Protein AF-A0A4Q0M7M6-F1 (afdb_monomer_lite)

Foldseek 3Di:
DPPPVVVVDDPVNVCVVVVVLVVLLVVLLVVLVPFAFPDPVVSVVLVVQCVVPSRVSSVCCVVPVVVRTDDPPD

Radius of gyration: 16.76 Å; chains: 1; bounding box: 31×31×48 Å

Organism: NCBI:txid699437

Structure (mmCIF, N/CA/C/O backbone):
data_AF-A0A4Q0M7M6-F1
#
_entry.id   AF-A0A4Q0M7M6-F1
#
loop_
_atom_site.group_PDB
_atom_site.id
_atom_site.type_symbol
_atom_site.label_atom_id
_atom_site.label_alt_id
_atom_s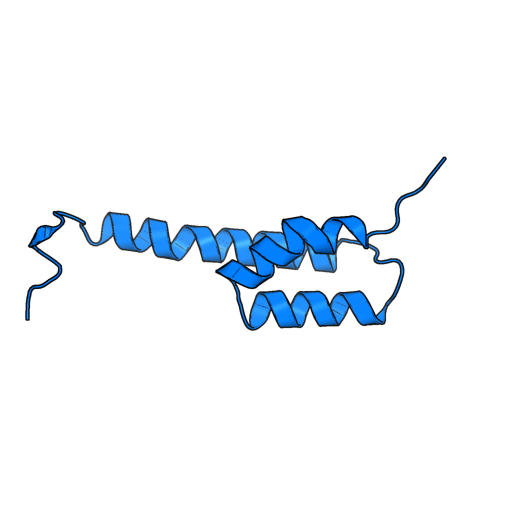ite.label_comp_id
_atom_site.label_asym_id
_atom_site.label_entity_id
_atom_site.label_seq_id
_atom_site.pdbx_PDB_ins_code
_atom_site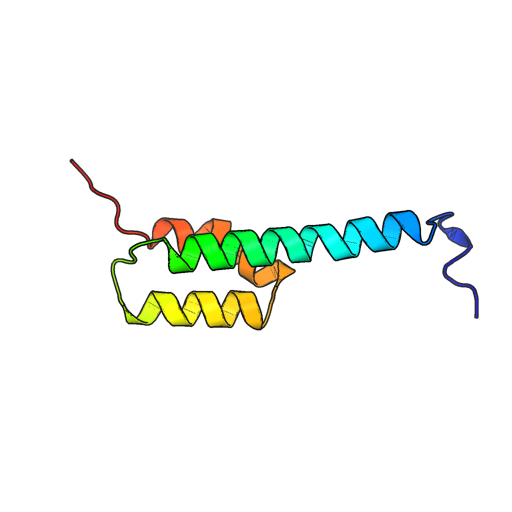.Cartn_x
_atom_site.Cartn_y
_atom_site.Cartn_z
_atom_site.occupancy
_atom_site.B_iso_or_equiv
_atom_site.auth_seq_id
_atom_site.auth_comp_id
_atom_site.auth_asym_id
_atom_site.auth_atom_id
_atom_site.pdbx_PDB_model_num
ATOM 1 N N . MET A 1 1 ? 8.871 -16.605 -29.908 1.00 50.25 1 MET A N 1
ATOM 2 C CA . MET A 1 1 ? 9.372 -15.630 -28.914 1.00 50.25 1 MET A CA 1
ATOM 3 C C . MET A 1 1 ? 9.398 -14.274 -29.602 1.00 50.25 1 MET A C 1
ATOM 5 O O . MET A 1 1 ? 10.311 -14.104 -30.385 1.00 50.25 1 MET A O 1
ATOM 9 N N . ASN A 1 2 ? 8.343 -13.445 -29.470 1.00 55.38 2 ASN A N 1
ATOM 10 C CA . ASN A 1 2 ? 8.269 -12.003 -29.835 1.00 55.38 2 ASN A CA 1
ATOM 11 C C . ASN A 1 2 ? 6.817 -11.453 -29.801 1.00 55.38 2 ASN A C 1
ATOM 13 O O . ASN A 1 2 ? 6.438 -10.608 -30.605 1.00 55.38 2 ASN A O 1
ATOM 17 N N . THR A 1 3 ? 5.970 -11.897 -28.867 1.00 58.91 3 THR A N 1
ATOM 18 C CA . THR A 1 3 ? 4.596 -11.364 -28.722 1.00 58.91 3 THR A CA 1
ATOM 19 C C . THR A 1 3 ? 4.550 -9.919 -28.200 1.00 58.91 3 THR A C 1
ATOM 21 O O . THR A 1 3 ? 3.509 -9.280 -28.280 1.00 58.91 3 THR A O 1
ATOM 2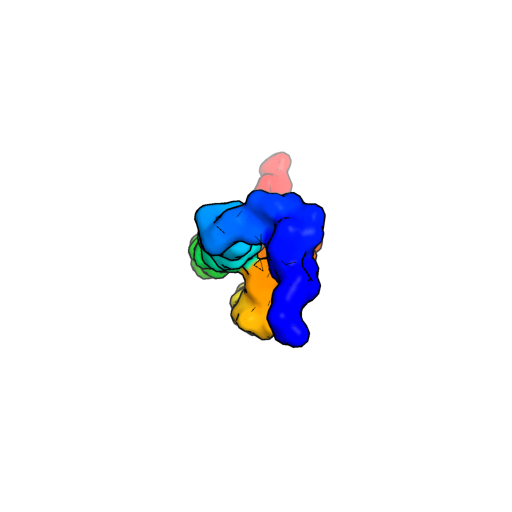4 N N . LEU A 1 4 ? 5.675 -9.380 -27.716 1.00 61.06 4 LEU A N 1
ATOM 25 C CA . LEU A 1 4 ? 5.792 -8.016 -27.185 1.00 61.06 4 LEU A CA 1
ATOM 26 C C . LEU A 1 4 ? 6.033 -6.942 -28.268 1.00 61.06 4 LEU A C 1
ATOM 28 O O . LEU A 1 4 ? 5.762 -5.773 -28.026 1.00 61.06 4 LEU A O 1
ATOM 32 N N . LEU A 1 5 ? 6.486 -7.316 -29.474 1.00 64.12 5 LEU A N 1
ATOM 33 C CA . LEU A 1 5 ? 6.809 -6.357 -30.548 1.00 64.12 5 LEU A CA 1
ATOM 34 C C . LEU A 1 5 ? 5.577 -5.778 -31.272 1.00 64.12 5 LEU A C 1
ATOM 36 O O . LEU A 1 5 ? 5.683 -4.729 -31.897 1.00 64.12 5 LEU A O 1
ATOM 40 N N . PHE A 1 6 ? 4.411 -6.429 -31.186 1.00 63.69 6 PHE A N 1
ATOM 41 C CA . PHE A 1 6 ? 3.179 -6.009 -31.875 1.00 63.69 6 PHE A CA 1
ATOM 42 C C . PHE A 1 6 ? 2.526 -4.757 -31.258 1.00 63.69 6 PHE A C 1
ATOM 44 O O . PHE A 1 6 ? 1.898 -3.986 -31.977 1.00 63.69 6 PHE A O 1
ATOM 51 N N . LEU A 1 7 ? 2.692 -4.525 -29.950 1.00 67.88 7 LEU A N 1
ATOM 52 C CA . LEU A 1 7 ? 2.048 -3.408 -29.247 1.00 67.88 7 LEU A CA 1
ATOM 53 C C . LEU A 1 7 ? 2.854 -2.100 -29.281 1.00 67.88 7 LEU A C 1
ATOM 55 O O . LEU A 1 7 ? 2.354 -1.089 -28.804 1.00 67.88 7 LEU A O 1
ATOM 59 N N . ASN A 1 8 ? 4.088 -2.105 -29.804 1.00 65.06 8 ASN A N 1
ATOM 60 C CA . ASN A 1 8 ? 5.035 -0.980 -29.697 1.00 65.06 8 ASN A CA 1
ATOM 61 C C . ASN A 1 8 ? 5.286 -0.504 -28.243 1.00 65.06 8 ASN A C 1
ATOM 63 O O . ASN A 1 8 ? 5.870 0.546 -28.033 1.00 65.06 8 ASN A O 1
ATOM 67 N N . ILE A 1 9 ? 4.866 -1.282 -27.241 1.00 71.62 9 ILE A N 1
ATOM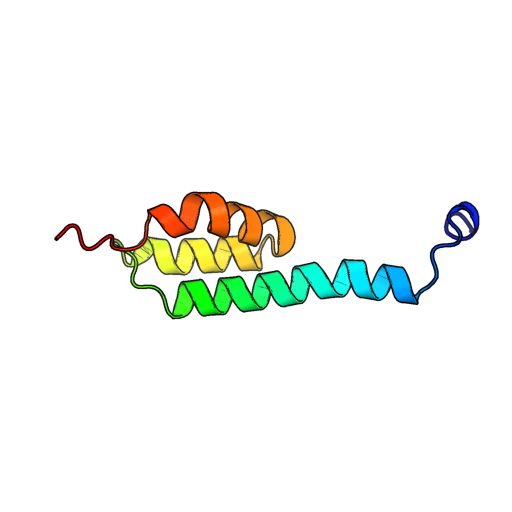 68 C CA . ILE A 1 9 ? 5.043 -0.969 -25.822 1.00 71.62 9 ILE A CA 1
ATOM 69 C C . ILE A 1 9 ? 6.507 -1.230 -25.471 1.00 71.62 9 ILE A C 1
ATOM 71 O O . ILE A 1 9 ? 6.965 -2.378 -25.461 1.00 71.62 9 ILE A O 1
ATOM 75 N N . GLY A 1 10 ? 7.249 -0.158 -25.215 1.00 76.62 10 GLY A N 1
ATOM 76 C CA . GLY A 1 10 ? 8.623 -0.211 -24.738 1.00 76.62 10 GLY A CA 1
ATOM 77 C C . GLY A 1 10 ? 8.728 -0.693 -23.287 1.00 76.62 10 GLY A C 1
ATOM 78 O O . GLY A 1 10 ? 7.756 -0.778 -22.532 1.00 76.62 10 GLY A O 1
ATOM 79 N N . ALA A 1 11 ? 9.956 -1.003 -22.858 1.00 75.12 11 ALA A N 1
ATOM 80 C CA . ALA A 1 11 ? 10.244 -1.342 -21.459 1.00 75.12 11 ALA A CA 1
ATOM 81 C C . ALA A 1 11 ? 9.810 -0.223 -20.486 1.00 75.12 11 ALA A C 1
ATOM 83 O O . ALA A 1 11 ? 9.467 -0.490 -19.335 1.00 75.12 11 ALA A O 1
ATOM 84 N N . SER A 1 12 ? 9.786 1.021 -20.967 1.00 78.06 12 SER A N 1
ATOM 85 C CA . SER A 1 12 ? 9.375 2.226 -20.248 1.00 78.06 12 SER A CA 1
ATOM 86 C C . SER A 1 12 ? 7.915 2.167 -19.789 1.00 78.06 12 SER A C 1
ATOM 88 O O . SER A 1 12 ? 7.611 2.468 -18.636 1.00 78.06 12 SER A O 1
ATOM 90 N N . GLU A 1 13 ? 7.000 1.743 -20.658 1.00 81.62 13 GLU A N 1
ATOM 91 C CA . GLU A 1 13 ? 5.573 1.651 -20.343 1.00 81.62 13 GLU A CA 1
ATOM 92 C C . GLU A 1 13 ? 5.277 0.498 -19.376 1.00 81.62 13 GLU A C 1
ATOM 94 O O . GLU A 1 13 ? 4.466 0.652 -18.460 1.00 81.62 13 GLU A O 1
ATOM 99 N N . LEU A 1 14 ? 5.984 -0.630 -19.512 1.00 80.38 14 LEU A N 1
ATOM 100 C CA . LEU A 1 14 ? 5.895 -1.744 -18.559 1.00 80.38 14 LEU A CA 1
ATOM 101 C C . LEU A 1 14 ? 6.348 -1.331 -17.155 1.00 80.38 14 LEU A C 1
ATOM 103 O O . LEU A 1 14 ? 5.724 -1.727 -16.169 1.00 80.38 14 LEU A O 1
ATOM 107 N N . LEU A 1 15 ? 7.387 -0.497 -17.054 1.00 81.25 15 LEU A N 1
ATOM 108 C CA . LEU A 1 15 ? 7.826 0.051 -15.772 1.00 81.25 15 LEU A CA 1
ATOM 109 C C . LEU A 1 15 ? 6.750 0.928 -15.132 1.00 81.25 15 LEU A C 1
ATOM 111 O O . LEU A 1 15 ? 6.516 0.806 -13.934 1.00 81.25 15 LEU A O 1
ATOM 115 N N . ILE A 1 16 ? 6.052 1.763 -15.904 1.00 81.75 16 ILE A N 1
ATOM 116 C CA . ILE A 1 16 ? 4.980 2.621 -15.375 1.00 81.75 16 ILE A CA 1
ATOM 117 C C . ILE A 1 16 ? 3.810 1.773 -14.858 1.00 81.75 16 ILE A C 1
ATOM 119 O O . ILE A 1 16 ? 3.326 2.000 -13.746 1.00 81.75 16 ILE A O 1
ATOM 123 N N . VAL A 1 17 ? 3.393 0.762 -15.626 1.00 82.94 17 VAL A N 1
ATOM 12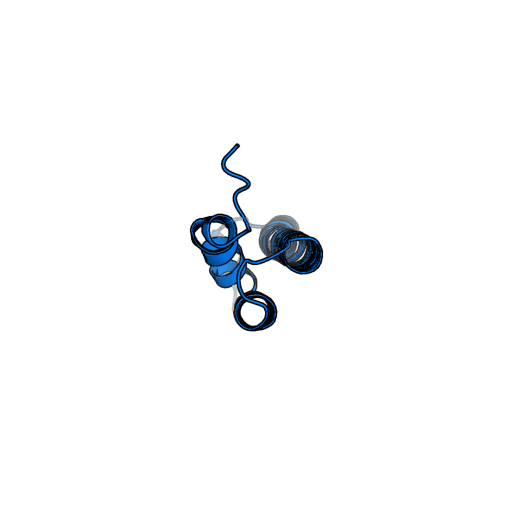4 C CA . VAL A 1 17 ? 2.300 -0.149 -15.245 1.00 82.94 17 VAL A CA 1
ATOM 125 C C . VAL A 1 17 ? 2.658 -0.982 -14.010 1.00 82.94 17 VAL A C 1
ATOM 127 O O . VAL A 1 17 ? 1.776 -1.277 -13.208 1.00 82.94 17 VAL A O 1
ATOM 130 N N . ALA A 1 18 ? 3.933 -1.324 -13.812 1.00 80.88 18 ALA A N 1
ATOM 131 C CA . ALA A 1 18 ? 4.398 -2.037 -12.623 1.00 80.88 18 ALA A CA 1
ATOM 132 C C . ALA A 1 18 ? 4.630 -1.120 -11.406 1.00 80.88 18 ALA A C 1
ATOM 134 O O . ALA A 1 18 ? 4.430 -1.542 -10.266 1.00 80.88 18 ALA A O 1
ATOM 135 N N . LEU A 1 19 ? 5.033 0.134 -11.617 1.00 84.88 19 LEU A N 1
ATOM 136 C CA . LEU A 1 19 ? 5.380 1.060 -10.537 1.00 84.88 19 LEU A CA 1
ATOM 137 C C . LEU A 1 19 ? 4.144 1.696 -9.891 1.00 84.88 19 LEU A C 1
ATOM 139 O O . LEU A 1 19 ? 4.093 1.865 -8.673 1.00 84.88 19 LEU A O 1
ATOM 143 N N . LEU A 1 20 ? 3.124 2.007 -10.689 1.00 85.19 20 LEU A N 1
ATOM 144 C CA . LEU A 1 20 ? 1.869 2.589 -10.218 1.00 85.19 20 LEU A CA 1
ATOM 145 C C . LEU A 1 20 ? 1.152 1.748 -9.136 1.00 85.19 20 LEU A C 1
ATOM 147 O O . LEU A 1 20 ? 0.835 2.309 -8.084 1.00 85.19 20 LEU A O 1
ATOM 151 N N . PRO A 1 21 ? 0.935 0.425 -9.300 1.00 83.38 21 PRO A N 1
ATOM 152 C CA . PRO A 1 21 ? 0.327 -0.404 -8.258 1.00 83.38 21 PRO A CA 1
ATOM 153 C C . PRO A 1 21 ? 1.205 -0.511 -7.008 1.00 83.38 21 PRO A C 1
ATOM 155 O O . PRO A 1 21 ? 0.677 -0.617 -5.904 1.00 83.38 21 PRO A O 1
ATOM 158 N N . LEU A 1 22 ? 2.530 -0.440 -7.158 1.00 86.44 22 LEU A N 1
ATOM 159 C CA . LEU A 1 22 ? 3.476 -0.497 -6.044 1.00 86.44 22 LEU A CA 1
ATOM 160 C C . LEU A 1 22 ? 3.376 0.767 -5.177 1.00 86.44 22 LEU A C 1
ATOM 162 O O . LEU A 1 22 ? 3.238 0.678 -3.957 1.00 86.44 22 LEU A O 1
ATOM 166 N N . ILE A 1 23 ? 3.351 1.947 -5.803 1.00 89.19 23 ILE A N 1
ATOM 167 C CA . ILE A 1 23 ? 3.145 3.223 -5.101 1.00 89.19 23 ILE A CA 1
ATOM 168 C C . ILE A 1 23 ? 1.785 3.225 -4.387 1.00 89.19 23 ILE A C 1
ATOM 170 O O . ILE A 1 23 ? 1.692 3.619 -3.222 1.00 89.19 23 ILE A O 1
ATOM 174 N N . LEU A 1 24 ? 0.738 2.746 -5.062 1.00 87.62 24 LEU A N 1
ATOM 175 C CA . LEU A 1 24 ? -0.624 2.697 -4.525 1.00 87.62 24 LEU A CA 1
ATOM 176 C C . LEU A 1 24 ? -0.729 1.735 -3.329 1.00 87.62 24 LEU A C 1
ATOM 178 O O . LEU A 1 24 ? -1.363 2.064 -2.322 1.00 87.62 24 LEU A O 1
ATOM 182 N N . MET A 1 25 ? -0.045 0.591 -3.396 1.00 87.62 25 MET A N 1
ATOM 183 C CA . MET A 1 25 ? 0.077 -0.358 -2.291 1.00 87.62 25 MET A CA 1
ATOM 184 C C . MET A 1 25 ? 0.731 0.294 -1.068 1.00 87.62 25 MET A C 1
ATOM 186 O O . MET A 1 25 ? 0.149 0.242 0.015 1.00 87.62 25 MET A O 1
ATOM 190 N N . ILE A 1 26 ? 1.898 0.934 -1.230 1.00 90.38 26 ILE A N 1
ATOM 191 C CA . ILE A 1 26 ? 2.602 1.601 -0.120 1.00 90.38 26 ILE A CA 1
ATOM 192 C C . ILE A 1 26 ? 1.719 2.693 0.486 1.00 90.38 26 ILE A C 1
ATOM 194 O O . ILE A 1 26 ? 1.575 2.760 1.707 1.00 90.38 26 ILE A O 1
ATOM 198 N N . PHE A 1 27 ? 1.084 3.512 -0.355 1.00 90.94 27 PHE A N 1
ATOM 199 C CA . PHE A 1 27 ? 0.166 4.553 0.096 1.00 90.94 27 PHE A CA 1
ATOM 200 C C . PHE A 1 27 ? -0.980 3.980 0.942 1.00 90.94 27 PHE A C 1
ATOM 202 O O . PHE A 1 27 ? -1.247 4.480 2.035 1.00 90.94 27 PHE A O 1
ATOM 209 N N . CYS A 1 28 ? -1.623 2.901 0.483 1.00 87.56 28 CYS A N 1
ATOM 210 C CA . CYS A 1 28 ? -2.699 2.251 1.234 1.00 87.56 28 CYS A CA 1
ATOM 211 C C . CYS A 1 28 ? -2.202 1.626 2.538 1.00 87.56 28 CYS A C 1
ATOM 213 O O . CYS A 1 28 ? -2.894 1.709 3.548 1.00 87.56 28 CYS A O 1
ATOM 215 N N . LEU A 1 29 ? -1.001 1.046 2.548 1.00 88.12 29 LEU A N 1
ATOM 216 C CA . LEU A 1 29 ? -0.405 0.480 3.756 1.00 88.12 29 LEU A CA 1
ATOM 217 C C . LEU A 1 29 ? -0.167 1.565 4.816 1.00 88.12 29 LEU A C 1
ATOM 219 O O . LEU A 1 29 ? -0.541 1.395 5.976 1.00 88.12 29 LEU A O 1
ATOM 223 N N . VAL A 1 30 ? 0.397 2.706 4.409 1.00 91.25 30 VAL A N 1
ATOM 224 C CA . VAL A 1 30 ? 0.599 3.866 5.289 1.00 91.25 30 VAL A CA 1
ATOM 225 C C . VAL A 1 30 ? -0.742 4.404 5.789 1.00 91.25 30 VAL A C 1
ATOM 227 O O . VAL A 1 30 ? -0.884 4.683 6.979 1.00 91.25 30 VAL A O 1
ATOM 230 N N . ASP A 1 31 ? -1.741 4.509 4.913 1.00 89.44 31 ASP A N 1
ATOM 231 C CA . ASP A 1 31 ? -3.083 4.959 5.281 1.00 89.44 31 ASP A CA 1
ATOM 232 C C . ASP A 1 31 ? -3.757 4.005 6.285 1.00 89.44 31 ASP A C 1
ATOM 234 O O . ASP A 1 31 ? -4.331 4.481 7.264 1.00 89.44 31 ASP A O 1
ATOM 238 N N . VAL A 1 32 ? -3.628 2.680 6.128 1.00 88.81 32 VAL A N 1
ATOM 239 C CA . VAL A 1 32 ? -4.101 1.686 7.114 1.00 88.81 32 VAL A CA 1
ATOM 240 C C . VAL A 1 32 ? -3.375 1.851 8.445 1.00 88.81 32 VAL A C 1
ATOM 242 O O . VAL A 1 32 ? -4.005 1.906 9.500 1.00 88.81 32 VAL A O 1
ATOM 245 N N . LEU A 1 33 ? -2.046 1.947 8.429 1.00 86.44 33 LEU A N 1
ATOM 246 C CA . LEU A 1 33 ? -1.259 2.069 9.657 1.00 86.44 33 LEU A CA 1
ATOM 247 C C . LEU A 1 33 ? -1.572 3.361 10.415 1.00 86.44 33 LEU A C 1
ATOM 249 O O . LEU A 1 33 ? -1.630 3.338 11.646 1.00 86.44 33 LEU A O 1
ATOM 253 N N . ARG A 1 34 ? -1.833 4.455 9.697 1.00 86.62 34 ARG A N 1
ATOM 254 C CA . ARG A 1 34 ? -2.184 5.753 10.283 1.00 86.62 34 ARG A CA 1
ATOM 255 C C . ARG A 1 34 ? -3.654 5.864 10.690 1.00 86.62 34 ARG A C 1
ATOM 257 O O . ARG A 1 34 ? -3.977 6.690 11.532 1.00 86.62 34 ARG A O 1
ATOM 264 N N . SER A 1 35 ? -4.540 5.062 10.107 1.00 85.44 35 SER A N 1
ATOM 265 C CA . SER A 1 35 ? -5.968 5.121 10.415 1.00 85.44 35 SER A CA 1
ATOM 266 C C . SER A 1 35 ? -6.304 4.412 11.724 1.00 85.44 35 SER A C 1
ATOM 268 O O . SER A 1 35 ? -5.812 3.312 12.012 1.00 85.44 35 SER A O 1
ATOM 270 N N . ASP A 1 36 ? -7.208 5.029 12.480 1.00 78.62 36 ASP A N 1
ATOM 271 C CA . ASP A 1 36 ? -7.901 4.394 13.592 1.00 78.62 36 ASP A CA 1
ATOM 272 C C . ASP A 1 36 ? -9.167 3.710 13.073 1.00 78.62 36 ASP A C 1
ATOM 274 O O . ASP A 1 36 ? -10.106 4.333 12.561 1.00 78.62 36 ASP A O 1
ATOM 278 N N . PHE A 1 37 ? -9.159 2.384 13.165 1.00 82.00 37 PHE A N 1
ATOM 279 C CA . PHE A 1 37 ? -10.307 1.549 12.846 1.00 82.00 37 PHE A CA 1
ATOM 280 C C . PHE A 1 37 ? -11.142 1.345 14.100 1.00 82.00 37 PHE A C 1
ATOM 282 O O . PHE A 1 37 ? -10.607 1.257 15.205 1.00 82.00 37 PHE A O 1
ATOM 289 N N . LYS A 1 38 ? -12.460 1.233 13.916 1.00 76.44 38 LYS A N 1
ATOM 290 C CA . LYS A 1 38 ? -13.396 0.991 15.021 1.00 76.44 38 LYS A CA 1
ATOM 291 C C . LYS A 1 38 ? -13.087 -0.313 15.765 1.00 76.44 38 LYS A C 1
ATOM 293 O O . LYS A 1 38 ? -13.306 -0.397 16.966 1.00 76.44 38 LYS A O 1
ATOM 298 N N . ASP A 1 39 ? -12.571 -1.305 15.044 1.00 80.38 39 ASP A N 1
ATOM 299 C CA . ASP A 1 39 ? -12.178 -2.600 15.580 1.00 80.38 39 ASP A CA 1
ATOM 300 C C . ASP A 1 39 ? -10.684 -2.851 15.334 1.00 80.38 39 ASP A C 1
ATOM 302 O O . ASP A 1 39 ? -10.175 -2.685 14.220 1.00 80.38 39 ASP A O 1
ATOM 306 N N . ARG A 1 40 ? -9.971 -3.264 16.386 1.00 81.31 40 ARG A N 1
ATOM 307 C CA . ARG A 1 40 ? -8.519 -3.481 16.345 1.00 81.31 40 ARG A CA 1
ATOM 308 C C . ARG A 1 40 ? -8.123 -4.680 15.476 1.00 81.31 40 ARG A C 1
ATOM 310 O O . ARG A 1 40 ? -7.012 -4.694 14.952 1.00 81.31 40 ARG A O 1
ATOM 317 N N . SER A 1 41 ? -9.023 -5.645 15.291 1.00 85.44 41 SER A N 1
ATOM 318 C CA . SER A 1 41 ? -8.820 -6.861 14.490 1.00 85.44 41 SER A CA 1
ATOM 319 C C . SER A 1 41 ? -8.942 -6.592 12.989 1.00 85.44 41 SER A C 1
ATOM 321 O O . SER A 1 41 ? -8.350 -7.297 12.175 1.00 85.44 41 SER A O 1
ATOM 323 N N . ILE A 1 42 ? -9.661 -5.533 12.607 1.00 86.31 42 ILE A N 1
ATOM 324 C CA . ILE A 1 42 ? -9.855 -5.141 11.204 1.00 86.31 42 ILE A CA 1
ATOM 325 C C . ILE A 1 42 ? -8.577 -4.535 10.600 1.00 86.31 42 ILE A C 1
ATOM 327 O O . ILE A 1 42 ? -8.293 -4.721 9.417 1.00 86.31 42 ILE A O 1
ATOM 331 N N . LYS A 1 43 ? -7.764 -3.847 11.410 1.00 86.38 43 LYS A N 1
ATOM 332 C CA . LYS A 1 43 ? -6.507 -3.224 10.967 1.00 86.38 43 LYS A CA 1
ATOM 333 C C . LYS A 1 43 ? -5.509 -4.231 10.358 1.00 86.38 43 LYS A C 1
ATOM 335 O O . LYS A 1 43 ? -5.096 -4.014 9.218 1.00 86.38 43 LYS A O 1
ATOM 340 N N . PRO A 1 44 ? -5.138 -5.340 11.033 1.00 90.00 44 PRO A N 1
ATOM 341 C CA . PRO A 1 44 ? -4.248 -6.340 10.444 1.00 90.00 44 PRO A CA 1
ATOM 342 C C . PRO A 1 44 ? -4.885 -7.102 9.273 1.00 90.00 44 PRO A C 1
ATOM 344 O O . PRO A 1 44 ? -4.160 -7.478 8.354 1.00 90.00 44 PRO A O 1
ATOM 347 N N . LEU A 1 45 ? -6.214 -7.283 9.251 1.00 91.75 45 LEU A N 1
ATOM 348 C CA . LEU A 1 45 ? -6.918 -7.893 8.115 1.00 91.75 45 LEU A CA 1
ATOM 349 C C . LEU A 1 45 ? -6.696 -7.082 6.828 1.00 91.75 45 LEU A C 1
ATOM 351 O O . LEU A 1 45 ? -6.336 -7.648 5.798 1.00 91.75 45 LEU A O 1
ATOM 355 N N . TRP A 1 46 ? -6.842 -5.754 6.892 1.00 91.44 46 TRP A N 1
ATOM 356 C CA . TRP A 1 46 ? -6.582 -4.887 5.739 1.00 91.44 46 TRP A CA 1
ATOM 357 C C . TRP A 1 46 ? -5.118 -4.896 5.310 1.00 91.44 46 TRP A C 1
ATOM 359 O O . TRP A 1 46 ? -4.851 -4.972 4.112 1.00 91.44 46 TRP A O 1
ATOM 369 N N . CYS A 1 47 ? -4.173 -4.897 6.257 1.00 89.44 47 CYS A N 1
ATOM 370 C CA . CYS A 1 47 ? -2.757 -5.084 5.928 1.00 89.44 47 CYS A CA 1
ATOM 371 C C . CYS A 1 47 ? -2.527 -6.395 5.165 1.00 89.44 47 CYS A C 1
ATOM 373 O O . CYS A 1 47 ? -1.850 -6.390 4.141 1.00 89.44 47 CYS A O 1
ATOM 375 N N . LEU A 1 48 ? -3.118 -7.504 5.622 1.00 90.94 48 LEU A N 1
ATOM 376 C CA . LEU A 1 48 ? -2.971 -8.808 4.977 1.00 90.94 48 LEU A CA 1
ATOM 377 C C . LEU A 1 48 ? -3.554 -8.814 3.557 1.00 90.94 48 LEU A C 1
ATOM 379 O O . LEU A 1 48 ? -2.906 -9.305 2.638 1.00 90.94 48 LEU A O 1
ATOM 383 N N . VAL A 1 49 ? -4.737 -8.226 3.362 1.00 91.62 49 VAL A N 1
ATOM 384 C CA . VAL A 1 49 ? -5.382 -8.111 2.043 1.00 91.62 49 VAL A CA 1
ATOM 385 C C . VAL A 1 49 ? -4.541 -7.271 1.078 1.00 91.62 49 VAL A C 1
ATOM 387 O O . VAL A 1 49 ? -4.359 -7.670 -0.070 1.00 91.62 49 VAL A O 1
ATOM 390 N N . ILE A 1 50 ? -3.990 -6.141 1.533 1.00 89.81 50 ILE A N 1
ATOM 391 C CA . ILE A 1 50 ? -3.127 -5.282 0.705 1.00 89.81 50 ILE A CA 1
ATOM 392 C C . ILE A 1 50 ? -1.802 -5.987 0.381 1.00 89.81 50 ILE A C 1
ATOM 394 O O . ILE A 1 50 ? -1.306 -5.850 -0.73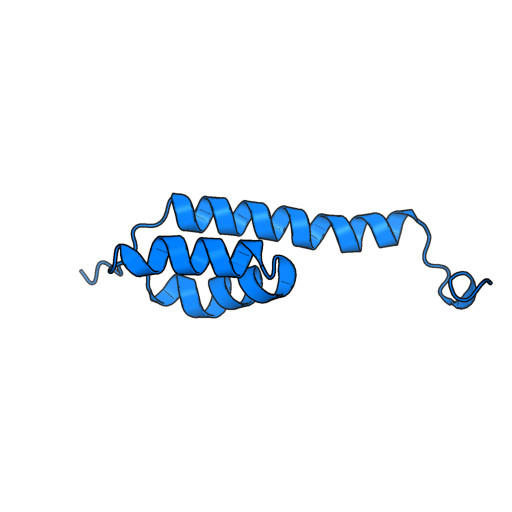1 1.00 89.81 50 ILE A O 1
ATOM 398 N N . ILE A 1 51 ? -1.235 -6.766 1.308 1.00 87.12 51 ILE A N 1
ATOM 399 C CA . ILE A 1 51 ? 0.010 -7.518 1.073 1.00 87.12 51 ILE A CA 1
ATOM 400 C C . ILE A 1 51 ? -0.210 -8.690 0.107 1.00 87.12 51 ILE A C 1
ATOM 402 O O . ILE A 1 51 ? 0.591 -8.879 -0.805 1.00 87.12 51 ILE A O 1
ATOM 406 N N . LEU A 1 52 ? -1.289 -9.460 0.280 1.00 87.81 52 LEU A N 1
ATOM 407 C CA . LEU A 1 52 ? -1.610 -10.605 -0.583 1.00 87.81 52 LEU A CA 1
ATOM 408 C C . LEU A 1 52 ? -2.064 -10.176 -1.981 1.00 87.81 52 LEU A C 1
ATOM 410 O O . LEU A 1 52 ? -1.798 -10.871 -2.959 1.00 87.81 52 LEU A O 1
ATOM 414 N N . ALA A 1 53 ? -2.745 -9.037 -2.081 1.00 88.00 53 ALA A N 1
ATOM 415 C CA . ALA A 1 53 ? -3.238 -8.491 -3.333 1.00 88.00 53 ALA A CA 1
ATOM 416 C C . ALA A 1 53 ? -2.883 -6.995 -3.424 1.00 88.00 53 ALA A C 1
ATOM 418 O O . ALA A 1 53 ? -3.731 -6.147 -3.162 1.00 88.00 53 ALA A O 1
ATOM 419 N N . PRO A 1 54 ? -1.661 -6.620 -3.835 1.00 79.50 54 PRO A N 1
ATOM 420 C CA . PRO A 1 54 ? -1.229 -5.219 -3.840 1.00 79.50 54 PRO A CA 1
ATOM 421 C C . PRO A 1 54 ? -2.067 -4.323 -4.751 1.00 79.50 54 PRO A C 1
ATOM 423 O O . PRO A 1 54 ? -2.358 -3.186 -4.388 1.00 79.50 54 PRO A O 1
ATOM 426 N N . PHE A 1 55 ? -2.526 -4.835 -5.896 1.00 82.81 55 PHE A N 1
ATOM 427 C CA . PHE A 1 55 ? -3.392 -4.080 -6.802 1.00 82.81 55 PHE A CA 1
ATOM 428 C C . PHE A 1 55 ? -4.871 -4.149 -6.398 1.00 82.81 55 PHE A C 1
ATOM 430 O O . PHE A 1 55 ? -5.497 -3.132 -6.120 1.00 82.81 55 PHE A O 1
ATOM 437 N N . PHE A 1 56 ? -5.442 -5.353 -6.318 1.00 87.06 56 PHE A N 1
ATOM 438 C CA . PHE A 1 56 ? -6.865 -5.506 -6.004 1.00 87.06 56 PHE A CA 1
ATOM 439 C C . PHE A 1 56 ? -7.186 -5.210 -4.535 1.00 87.06 56 PHE A C 1
ATOM 441 O O . PHE A 1 56 ? -8.208 -4.603 -4.238 1.00 87.06 56 PHE A O 1
ATOM 448 N N . GLY A 1 57 ? -6.316 -5.594 -3.608 1.00 85.50 57 GLY A N 1
ATOM 449 C CA . GLY A 1 57 ? -6.488 -5.370 -2.174 1.00 85.50 57 GLY A CA 1
ATOM 450 C C . GLY A 1 57 ? -6.392 -3.899 -1.781 1.00 85.50 57 GLY A C 1
ATOM 451 O O . GLY A 1 57 ? -7.182 -3.451 -0.953 1.00 85.50 57 GLY A O 1
ATOM 452 N N . SER A 1 58 ? -5.513 -3.118 -2.418 1.00 86.50 58 SER A N 1
ATOM 453 C CA . SER A 1 58 ? -5.495 -1.658 -2.242 1.00 86.50 58 SER A CA 1
ATOM 454 C C . SER A 1 58 ? -6.758 -0.998 -2.809 1.00 86.50 58 SER A C 1
ATOM 456 O O . SER A 1 58 ? -7.338 -0.125 -2.162 1.00 86.50 58 SER A O 1
ATOM 458 N N . LEU A 1 59 ? -7.264 -1.471 -3.953 1.00 87.75 59 LEU A N 1
ATOM 459 C CA . LEU A 1 59 ? -8.518 -0.983 -4.529 1.00 87.75 59 LEU A CA 1
ATOM 460 C C . LEU A 1 59 ? -9.724 -1.283 -3.620 1.00 87.75 59 LEU A C 1
ATOM 462 O O . LEU A 1 59 ? -10.519 -0.390 -3.321 1.00 87.75 59 LEU A O 1
ATOM 466 N N . ILE A 1 60 ? -9.832 -2.517 -3.118 1.00 88.44 60 ILE A N 1
ATOM 467 C CA . ILE A 1 60 ? -10.895 -2.927 -2.188 1.00 88.44 60 ILE A CA 1
ATOM 468 C C . ILE A 1 60 ? -10.785 -2.149 -0.869 1.00 88.44 60 ILE A C 1
ATOM 470 O O . ILE A 1 60 ? -11.803 -1.721 -0.319 1.00 88.44 60 ILE A O 1
ATOM 474 N N . TYR A 1 61 ? -9.569 -1.892 -0.384 1.00 87.94 61 TYR A N 1
ATOM 475 C CA . TYR A 1 61 ? -9.340 -1.054 0.792 1.00 87.94 61 TYR A CA 1
ATOM 476 C C . TYR A 1 61 ? -9.848 0.381 0.599 1.00 87.94 61 TYR A C 1
ATOM 478 O O . TYR A 1 61 ? -10.540 0.922 1.469 1.00 87.94 61 TYR A O 1
ATOM 486 N N . LEU A 1 62 ? -9.561 0.994 -0.550 1.00 85.00 62 LEU A N 1
ATOM 487 C CA . LEU A 1 62 ? -10.003 2.358 -0.846 1.00 85.00 62 LEU A CA 1
ATOM 488 C C . LEU A 1 62 ? -11.529 2.483 -0.927 1.00 85.00 62 LEU A C 1
ATOM 490 O O . LEU A 1 62 ? -12.073 3.504 -0.490 1.00 85.00 62 LEU A O 1
ATOM 494 N N . LEU A 1 63 ? -12.201 1.456 -1.455 1.00 87.00 63 LEU A N 1
ATOM 495 C CA . LEU A 1 63 ? -13.657 1.411 -1.611 1.00 87.00 63 LEU A CA 1
ATOM 496 C C . LEU A 1 63 ? -14.379 1.055 -0.302 1.00 87.00 63 LEU A C 1
ATOM 498 O O . LEU A 1 63 ? -15.327 1.732 0.097 1.00 87.00 63 LEU A O 1
ATOM 502 N N . VAL A 1 64 ? -13.937 -0.002 0.381 1.00 86.38 64 VAL A N 1
ATOM 503 C CA . VAL A 1 64 ? -14.643 -0.589 1.532 1.00 86.38 64 VAL A CA 1
ATOM 504 C C . VAL A 1 64 ? -13.947 -0.253 2.848 1.00 86.38 64 VAL A C 1
ATOM 506 O O . VAL A 1 64 ? -14.595 0.203 3.791 1.00 86.38 64 VAL A O 1
ATOM 509 N N . GLY A 1 65 ? -12.627 -0.419 2.917 1.00 79.62 65 GLY A N 1
ATOM 510 C CA . GLY A 1 65 ? -11.840 -0.222 4.139 1.00 79.62 65 GLY A CA 1
ATOM 511 C C . GLY A 1 65 ? -11.918 1.192 4.705 1.00 79.62 65 GLY A C 1
ATOM 512 O O . GLY A 1 65 ? -11.984 1.365 5.923 1.00 79.62 65 GLY A O 1
ATOM 513 N N . ARG A 1 66 ? -12.037 2.214 3.847 1.00 80.00 66 ARG A N 1
ATOM 514 C CA . ARG A 1 66 ? -12.228 3.604 4.303 1.00 80.00 66 ARG A CA 1
ATOM 515 C C . ARG A 1 66 ? -13.535 3.844 5.060 1.00 80.00 66 ARG A C 1
ATOM 517 O O . ARG A 1 66 ? -13.561 4.721 5.918 1.00 80.00 66 ARG A O 1
ATOM 524 N N . ASN A 1 67 ? -14.587 3.068 4.800 1.00 79.88 67 ASN A N 1
ATOM 525 C CA . ASN A 1 67 ? -15.863 3.193 5.515 1.00 79.88 67 ASN A CA 1
ATOM 526 C C . ASN A 1 67 ? -15.833 2.556 6.913 1.00 79.88 67 ASN A C 1
ATOM 528 O O . ASN A 1 67 ? -16.680 2.871 7.743 1.00 79.88 67 ASN A O 1
ATOM 532 N N . GLN A 1 68 ? -14.856 1.687 7.184 1.00 78.69 68 GLN A N 1
ATOM 533 C CA . GLN A 1 68 ? -14.680 1.014 8.478 1.00 78.69 68 GLN A CA 1
ATOM 534 C C . GLN A 1 68 ? -13.822 1.827 9.465 1.00 78.69 68 GLN A C 1
ATOM 536 O O . GLN A 1 68 ? -13.656 1.440 10.627 1.00 78.69 68 GLN A O 1
ATOM 541 N N . LYS A 1 69 ? -13.271 2.958 9.010 1.00 78.38 69 LYS A N 1
ATOM 542 C CA . LYS A 1 69 ? -12.579 3.930 9.859 1.00 78.38 69 LYS A CA 1
ATOM 543 C C . LYS A 1 69 ? -13.573 4.586 10.813 1.00 78.38 69 LYS A C 1
ATOM 545 O O . LYS A 1 69 ? -14.754 4.730 10.486 1.00 78.38 69 LYS A O 1
ATOM 550 N N . ILE A 1 70 ? -13.102 4.996 11.987 1.00 76.12 70 ILE A N 1
ATOM 551 C CA . ILE A 1 70 ? -13.949 5.697 12.957 1.00 76.12 70 ILE A CA 1
ATOM 552 C C . ILE A 1 70 ? -14.445 7.002 12.317 1.00 76.12 70 ILE A C 1
ATOM 554 O O . ILE A 1 70 ? -13.678 7.936 12.094 1.00 76.12 70 ILE A O 1
ATOM 558 N N . ARG A 1 71 ? -15.741 7.059 11.993 1.00 67.50 71 ARG A N 1
ATOM 559 C CA . ARG A 1 71 ? -16.420 8.303 11.629 1.00 67.50 71 ARG A CA 1
ATOM 560 C C . ARG A 1 71 ? -16.836 8.991 12.920 1.00 67.50 71 ARG A C 1
ATOM 562 O O . ARG A 1 71 ? -17.783 8.543 13.562 1.00 67.50 71 ARG A O 1
ATOM 569 N N . TYR A 1 72 ? -16.145 10.066 13.281 1.00 58.47 72 TYR A N 1
ATOM 570 C CA . TYR A 1 72 ? -16.646 11.005 14.278 1.00 58.47 72 TYR A CA 1
ATOM 571 C C . TYR A 1 72 ? -17.908 11.664 13.699 1.00 58.47 72 TYR A C 1
ATOM 573 O O . TYR A 1 72 ? -17.815 12.609 12.922 1.00 58.47 72 TYR A O 1
ATOM 581 N N . HIS A 1 73 ? -19.084 11.097 13.985 1.00 51.47 73 HIS A N 1
ATOM 582 C CA . HIS A 1 73 ? -20.351 11.815 13.848 1.00 51.47 73 HIS A CA 1
ATOM 583 C C . HIS A 1 73 ? -20.418 12.785 15.028 1.00 51.47 73 HIS A C 1
ATOM 585 O O . HIS A 1 73 ? -20.693 12.360 16.150 1.00 51.47 73 HIS A O 1
ATOM 591 N N . GLY A 1 74 ? -20.054 14.041 14.771 1.00 45.34 74 GLY A N 1
ATOM 592 C CA . GLY A 1 74 ? -20.453 15.183 15.591 1.00 45.34 74 GLY A CA 1
ATOM 593 C C . GLY A 1 74 ? -21.815 15.681 15.142 1.00 45.34 74 GLY A C 1
ATOM 594 O O . GLY A 1 74 ? -22.073 15.600 13.918 1.00 45.34 74 GLY A O 1
#

pLDDT: mean 80.54, std 10.76, range [45.34, 91.75]

Sequence (74 aa):
MNTLLFLNIGASELLIVALLPLILMIFCLVDVLRSDFKDRSIKPLWCLVIILAPFFGSLIYLLVGRNQKIRYHG

InterPro domains:
  IPR027379 Cardiolipin synthase N-terminal [PF13396] (23-66)

Secondary structure (DSSP, 8-state):
--TTGGG---HHHHHHHHHHHHHHHHHHHHHHHHS-BSSTTHHHHHHHHHHH-TTHHHHHHHHTGGGGB-----